Protein AF-A0A537VL72-F1 (afdb_monomer_lite)

Foldseek 3Di:
DFWDWDDDPPATAIEDPAQVVVLVVQCLQCQQAPVCLVVLNHLCVCLQVVVDFAAQLKWKKLQQQPDPDDQADPVGHGADNIGTQDHRRGGDHGAYDPVNCVVVVHDHRRQDPSSGRPRMDIDHDPHHPVCRLQSRQWDKHQPHWPPWDDPPSSNSDIDTGGDPPIFTHHRSHGDGHDDD

Radius of gyration: 17.76 Å; chains: 1; bounding box: 39×32×53 Å

Secondary structure (DSSP, 8-state):
--BEEE--TT--EEEPHHHHHHHHHHHHTTTSBHHHHHTT-STTHHHHTTS----TT--EEEETTTSSS-SB-TTS-B--SEEEEEETTEE---B--HHHHHHHTPPP----TT---SSEEE---SB-GGGHHHHH-SEEEEEEEEEEEEEETTTTEEEEEEEEEEEEEETTEEEEEPP-

Structure (mmCIF, N/CA/C/O backbone):
data_AF-A0A537VL72-F1
#
_entry.id   AF-A0A537VL72-F1
#
loop_
_atom_site.group_PDB
_atom_site.id
_atom_site.type_symbol
_atom_site.label_atom_id
_atom_site.label_alt_id
_atom_site.label_comp_id
_atom_site.label_asym_id
_atom_site.label_entity_id
_atom_site.label_seq_id
_atom_site.pdbx_PDB_ins_code
_atom_site.Cartn_x
_atom_site.Cartn_y
_atom_site.Cartn_z
_atom_site.occupancy
_atom_site.B_iso_or_equiv
_atom_site.auth_seq_id
_atom_site.auth_comp_id
_atom_site.auth_asym_id
_atom_site.auth_atom_id
_atom_site.pdbx_PDB_model_num
ATOM 1 N N . MET A 1 1 ? -7.969 -14.965 6.765 1.00 35.91 1 MET A N 1
ATOM 2 C CA . MET A 1 1 ? -7.753 -13.548 6.406 1.00 35.91 1 MET A CA 1
ATOM 3 C C . MET A 1 1 ? -7.524 -12.768 7.701 1.00 35.91 1 MET A C 1
ATOM 5 O O . MET A 1 1 ? -8.488 -12.434 8.376 1.00 35.91 1 MET A O 1
ATOM 9 N N . GLY A 1 2 ? -6.268 -12.649 8.145 1.00 33.31 2 GLY A N 1
ATOM 10 C CA . GLY A 1 2 ? -5.911 -12.096 9.463 1.00 33.31 2 GLY A CA 1
ATOM 11 C C . GLY A 1 2 ? -6.065 -10.576 9.536 1.00 33.31 2 GLY A C 1
ATOM 12 O O . GLY A 1 2 ? -6.001 -9.895 8.517 1.00 33.31 2 GLY A O 1
ATOM 13 N N . PHE A 1 3 ? -6.278 -10.053 10.740 1.00 39.31 3 PHE A N 1
ATOM 14 C CA . PHE A 1 3 ? -6.339 -8.612 11.003 1.00 39.31 3 PHE A CA 1
ATOM 15 C C . PHE A 1 3 ? -4.927 -8.110 11.348 1.00 39.31 3 PHE A C 1
ATOM 17 O O . PHE A 1 3 ? -4.086 -8.891 11.790 1.00 39.31 3 PHE A O 1
ATOM 24 N N . ARG A 1 4 ? -4.627 -6.821 11.154 1.00 54.72 4 ARG A N 1
ATOM 25 C CA . ARG A 1 4 ? -3.330 -6.233 11.545 1.00 54.72 4 ARG A CA 1
ATOM 26 C C . ARG A 1 4 ? -3.534 -5.119 12.567 1.00 54.72 4 ARG A C 1
ATOM 28 O O . ARG A 1 4 ? -4.401 -4.265 12.413 1.00 54.72 4 ARG A O 1
ATOM 35 N N . ASN A 1 5 ? -2.731 -5.161 13.629 1.00 40.97 5 ASN A N 1
ATOM 36 C CA . ASN A 1 5 ? -2.746 -4.188 14.716 1.00 40.97 5 ASN A CA 1
ATOM 37 C C . ASN A 1 5 ? -1.675 -3.126 14.432 1.00 40.97 5 ASN A C 1
ATOM 39 O O . ASN A 1 5 ? -0.488 -3.401 14.585 1.00 40.97 5 ASN A O 1
ATOM 43 N N . LEU A 1 6 ? -2.084 -1.935 13.992 1.00 44.38 6 LEU A N 1
ATOM 44 C CA . LEU A 1 6 ? -1.197 -0.774 13.940 1.00 44.38 6 LEU A CA 1
ATOM 45 C C . LEU A 1 6 ? -1.194 -0.149 15.341 1.00 44.38 6 LEU A C 1
ATOM 47 O O . LEU A 1 6 ? -2.138 0.545 15.723 1.00 44.38 6 LEU A O 1
ATOM 51 N N . ARG A 1 7 ? -0.164 -0.446 16.141 1.00 39.47 7 ARG A N 1
ATOM 52 C CA . ARG A 1 7 ? -0.000 0.163 17.468 1.00 39.47 7 ARG A CA 1
ATOM 53 C C . ARG A 1 7 ? 0.572 1.573 17.310 1.00 39.47 7 ARG A C 1
ATOM 55 O O . ARG A 1 7 ? 1.756 1.728 17.035 1.00 39.47 7 ARG A O 1
ATOM 62 N N . GLY A 1 8 ? -0.276 2.587 17.475 1.00 38.72 8 GLY A N 1
ATOM 63 C CA . GLY A 1 8 ? 0.147 3.952 17.801 1.00 38.72 8 GLY A CA 1
ATOM 64 C C . GLY A 1 8 ? 0.220 4.151 19.319 1.00 38.72 8 GLY A C 1
ATOM 65 O O . GLY A 1 8 ? -0.313 3.335 20.072 1.00 38.72 8 GLY A O 1
ATOM 66 N N . GLU A 1 9 ? 0.858 5.234 19.767 1.00 35.81 9 GLU A N 1
ATOM 67 C CA . GLU A 1 9 ? 1.091 5.535 21.193 1.00 35.81 9 GLU A CA 1
ATOM 68 C C . GLU A 1 9 ? -0.195 5.792 22.023 1.00 35.81 9 GLU A C 1
ATOM 70 O O . GLU A 1 9 ? -0.119 5.834 23.245 1.00 35.81 9 GLU A O 1
ATOM 75 N N . ASP A 1 10 ? -1.381 5.832 21.396 1.00 41.66 10 ASP A N 1
ATOM 76 C CA . ASP A 1 10 ? -2.683 6.132 22.028 1.00 41.66 10 ASP A CA 1
ATOM 77 C C . ASP A 1 10 ? -3.686 4.950 22.041 1.00 41.66 10 ASP A C 1
ATOM 79 O O . ASP A 1 10 ? -4.903 5.142 22.018 1.00 41.66 10 ASP A O 1
ATOM 83 N N . GLY A 1 11 ? -3.198 3.708 22.065 1.00 44.00 11 GLY A N 1
ATOM 84 C CA . GLY A 1 11 ? -4.042 2.506 22.044 1.00 44.00 11 GLY A CA 1
ATOM 85 C C . GLY A 1 11 ? -4.248 1.965 20.627 1.00 44.00 11 GLY A C 1
ATOM 86 O O . GLY A 1 11 ? -4.442 2.707 19.662 1.00 44.00 11 GLY A O 1
ATOM 87 N N . GLY A 1 12 ? -4.130 0.643 20.479 1.00 53.56 12 GLY A N 1
ATOM 88 C CA . GLY A 1 12 ? -4.220 -0.024 19.179 1.00 53.56 12 GLY A CA 1
ATOM 89 C C . GLY A 1 12 ? -5.590 0.193 18.539 1.00 53.56 12 GLY A C 1
ATOM 90 O O . GLY A 1 12 ? -6.608 0.134 19.214 1.00 53.56 12 GLY A O 1
ATOM 91 N N . ARG A 1 13 ? -5.630 0.442 17.229 1.00 62.75 13 ARG A N 1
ATOM 92 C CA . ARG A 1 13 ? -6.877 0.508 16.450 1.00 62.75 13 ARG A CA 1
ATOM 93 C C . ARG A 1 13 ? -6.805 -0.565 15.367 1.00 62.75 13 ARG A C 1
ATOM 95 O O . ARG A 1 13 ? -6.216 -0.309 14.316 1.00 62.75 13 ARG A O 1
ATOM 102 N N . PRO A 1 14 ? -7.305 -1.789 15.602 1.00 68.12 14 PRO A N 1
ATOM 103 C CA . PRO A 1 14 ? -7.327 -2.802 14.570 1.00 68.12 14 PRO A CA 1
ATOM 104 C C . PRO A 1 14 ? -8.284 -2.354 13.476 1.00 68.12 14 PRO A C 1
ATOM 106 O O . PRO A 1 14 ? -9.481 -2.151 13.688 1.00 68.12 14 PRO A O 1
ATOM 109 N N . LEU A 1 15 ? -7.709 -2.199 12.294 1.00 78.75 15 LEU A N 1
ATOM 110 C CA . LEU A 1 15 ? -8.447 -2.014 11.064 1.00 78.75 15 LEU A CA 1
ATOM 111 C C . LEU A 1 15 ? -8.884 -3.387 10.574 1.00 78.75 15 LEU A C 1
ATOM 113 O O . LEU A 1 15 ? -8.107 -4.350 10.606 1.00 78.75 15 LEU A O 1
ATOM 117 N N . THR A 1 16 ? -10.123 -3.483 10.106 1.00 86.44 16 THR A N 1
ATOM 118 C CA . THR A 1 16 ? -10.527 -4.671 9.361 1.00 86.44 16 THR A CA 1
ATOM 119 C C . THR A 1 16 ? -9.743 -4.779 8.054 1.00 86.44 16 THR A C 1
ATOM 121 O O . THR A 1 16 ? -9.226 -3.771 7.560 1.00 86.44 16 THR A O 1
ATOM 124 N N . PRO A 1 17 ? -9.682 -5.978 7.445 1.00 87.56 17 PRO A N 1
ATOM 125 C CA . PRO A 1 17 ? -9.167 -6.121 6.090 1.00 87.56 17 PRO A CA 1
ATOM 126 C C . PRO A 1 17 ? -9.805 -5.131 5.108 1.00 87.56 17 PRO A C 1
ATOM 128 O O . PRO A 1 17 ? -9.092 -4.542 4.309 1.00 87.56 17 PRO A O 1
ATOM 131 N N . THR A 1 18 ? -11.110 -4.868 5.221 1.00 88.62 18 THR A N 1
ATOM 132 C CA . THR A 1 18 ? -11.817 -3.936 4.330 1.00 88.62 18 THR A CA 1
ATOM 133 C C . THR A 1 18 ? -11.457 -2.473 4.594 1.00 88.62 18 THR A C 1
ATOM 135 O O . THR A 1 18 ? -11.262 -1.709 3.659 1.00 88.62 18 THR A O 1
ATOM 138 N N . ALA A 1 19 ? -11.298 -2.056 5.853 1.00 90.19 19 ALA A N 1
ATOM 139 C CA . ALA A 1 19 ? -10.790 -0.716 6.156 1.00 90.19 19 ALA A CA 1
ATOM 140 C C . ALA A 1 19 ? -9.339 -0.535 5.671 1.00 90.19 19 ALA A C 1
ATOM 142 O O . ALA A 1 19 ? -8.963 0.543 5.212 1.00 90.19 19 ALA A O 1
ATOM 143 N N . MET A 1 20 ? -8.526 -1.592 5.749 1.00 92.12 20 MET A N 1
ATOM 144 C CA . MET A 1 20 ? -7.160 -1.579 5.233 1.00 92.12 20 MET A CA 1
ATOM 145 C C . MET A 1 20 ? -7.124 -1.545 3.699 1.00 92.12 20 MET A C 1
ATOM 147 O O . MET A 1 20 ? -6.276 -0.861 3.134 1.00 92.12 20 MET A O 1
ATOM 151 N N . GLU A 1 21 ? -8.050 -2.225 3.026 1.00 92.62 21 GLU A N 1
ATOM 152 C CA . GLU A 1 21 ? -8.199 -2.193 1.568 1.00 92.62 21 GLU A CA 1
ATOM 153 C C . GLU A 1 21 ? -8.423 -0.767 1.054 1.00 92.62 21 GLU A C 1
ATOM 155 O O . GLU A 1 21 ? -7.736 -0.341 0.130 1.00 92.62 21 GLU A O 1
ATOM 160 N N . GLU A 1 22 ? -9.283 0.016 1.709 1.00 93.38 22 GLU A N 1
ATOM 161 C CA . GLU A 1 22 ? -9.513 1.426 1.359 1.00 93.38 22 GLU A CA 1
ATOM 162 C C . GLU A 1 22 ? -8.213 2.251 1.441 1.00 93.38 22 GLU A C 1
ATOM 164 O O . GLU A 1 22 ? -7.885 3.021 0.535 1.00 93.38 22 GLU A O 1
ATOM 169 N N . ILE A 1 23 ? -7.415 2.063 2.502 1.00 94.38 23 ILE A N 1
ATOM 170 C CA . ILE A 1 23 ? -6.119 2.748 2.659 1.00 94.38 23 ILE A CA 1
ATOM 171 C C . ILE A 1 23 ? -5.120 2.277 1.597 1.00 94.38 23 ILE A C 1
ATOM 173 O O . ILE A 1 23 ? -4.433 3.102 0.993 1.00 94.38 23 ILE A O 1
ATOM 177 N N . ALA A 1 24 ? -5.021 0.968 1.361 1.00 95.25 24 ALA A N 1
ATOM 178 C CA . ALA A 1 24 ? -4.128 0.402 0.356 1.00 95.25 24 ALA A CA 1
ATOM 179 C C . ALA A 1 24 ? -4.502 0.888 -1.056 1.00 95.25 24 ALA A C 1
ATOM 181 O O . ALA A 1 24 ? -3.620 1.256 -1.832 1.00 95.25 24 ALA A O 1
ATOM 182 N N . GLY A 1 25 ? -5.799 1.011 -1.348 1.00 95.00 25 GLY A N 1
ATOM 183 C CA . GLY A 1 25 ? -6.323 1.577 -2.587 1.00 95.00 25 GLY A CA 1
ATOM 184 C C . GLY A 1 25 ? -5.859 3.014 -2.830 1.00 95.00 25 GLY A C 1
ATOM 185 O O . GLY A 1 25 ? -5.488 3.358 -3.953 1.00 95.00 25 GLY A O 1
ATOM 186 N N . MET A 1 26 ? -5.761 3.838 -1.780 1.00 96.38 26 MET A N 1
ATOM 187 C CA . MET A 1 26 ? -5.185 5.184 -1.902 1.00 96.38 26 MET A CA 1
ATOM 188 C C . MET A 1 26 ? -3.712 5.157 -2.329 1.00 96.38 26 MET A C 1
ATOM 190 O O . MET A 1 26 ? -3.273 6.030 -3.083 1.00 96.38 26 MET A O 1
ATOM 194 N N . LEU A 1 27 ? -2.940 4.158 -1.888 1.00 96.56 27 LEU A N 1
ATOM 195 C CA . LEU A 1 27 ? -1.537 3.994 -2.291 1.00 96.56 27 LEU A CA 1
ATOM 196 C C . LEU A 1 27 ? -1.408 3.569 -3.759 1.00 96.56 27 LEU A C 1
ATOM 198 O O . LEU A 1 27 ? -0.442 3.952 -4.425 1.00 96.56 27 LEU A O 1
ATOM 202 N N . CYS A 1 28 ? -2.392 2.840 -4.297 1.00 96.00 28 CYS A N 1
ATOM 203 C CA . CYS A 1 28 ? -2.419 2.454 -5.709 1.00 96.00 28 CYS A CA 1
ATOM 204 C C . CYS A 1 28 ? -2.457 3.664 -6.649 1.00 96.00 28 CYS A C 1
ATOM 206 O O . CYS A 1 28 ? -2.029 3.558 -7.796 1.00 96.00 28 CYS A O 1
ATOM 208 N N . TRP A 1 29 ? -2.918 4.829 -6.183 1.00 94.12 29 TRP A N 1
ATOM 209 C CA . TRP A 1 29 ? -3.006 6.053 -6.981 1.00 94.12 29 TRP A CA 1
ATOM 210 C C . TRP A 1 29 ? -1.638 6.724 -7.103 1.00 94.12 29 TRP A C 1
ATOM 212 O O . TRP A 1 29 ? -1.405 7.808 -6.567 1.00 94.12 29 TRP A O 1
ATOM 222 N N . GLY A 1 30 ? -0.707 6.062 -7.792 1.00 94.62 30 GLY A N 1
ATOM 223 C CA . GLY A 1 30 ? 0.638 6.553 -8.089 1.00 94.62 30 GLY A CA 1
ATOM 224 C C . GLY A 1 30 ? 1.632 6.492 -6.924 1.00 94.62 30 GLY A C 1
ATOM 225 O O . GLY A 1 30 ? 2.718 7.052 -7.046 1.00 94.62 30 GLY A O 1
ATOM 226 N N . GLY A 1 31 ? 1.302 5.839 -5.805 1.00 97.06 31 GLY A N 1
ATOM 227 C CA . GLY A 1 31 ? 2.251 5.624 -4.707 1.00 97.06 31 GLY A CA 1
ATOM 228 C C . GLY A 1 31 ? 3.441 4.764 -5.141 1.00 97.06 31 GLY A C 1
ATOM 229 O O . GLY A 1 31 ? 4.590 5.114 -4.878 1.00 97.06 31 GLY A O 1
ATOM 230 N N . PHE A 1 32 ? 3.170 3.693 -5.886 1.00 98.19 32 PHE A N 1
ATOM 231 C CA . PHE A 1 32 ? 4.184 2.753 -6.375 1.00 98.19 32 PHE A CA 1
ATOM 232 C C . PHE A 1 32 ? 4.663 3.025 -7.808 1.00 98.19 32 PHE A C 1
ATOM 234 O O . PHE A 1 32 ? 5.476 2.264 -8.325 1.00 98.19 32 PHE A O 1
ATOM 241 N N . SER A 1 33 ? 4.194 4.099 -8.450 1.00 98.50 33 SER A N 1
ATOM 242 C CA . SER A 1 33 ? 4.592 4.460 -9.817 1.00 98.50 33 SER A CA 1
ATOM 243 C C . SER A 1 33 ? 6.054 4.896 -9.859 1.00 98.50 33 SER A C 1
ATOM 245 O O . SER A 1 33 ? 6.441 5.853 -9.186 1.00 98.50 33 SER A O 1
ATOM 247 N N . GLY A 1 34 ? 6.862 4.233 -10.686 1.00 98.25 34 GLY A N 1
ATOM 248 C CA . GLY A 1 34 ? 8.256 4.591 -10.930 1.00 98.25 34 GLY A CA 1
ATOM 249 C C . GLY A 1 34 ? 8.393 6.034 -11.404 1.00 98.25 34 GLY A C 1
ATOM 250 O O . GLY A 1 34 ? 9.188 6.788 -10.850 1.00 98.25 34 GLY A O 1
ATOM 251 N N . ARG A 1 35 ? 7.541 6.471 -12.337 1.00 98.12 35 ARG A N 1
ATOM 252 C CA . ARG A 1 35 ? 7.503 7.859 -12.810 1.00 98.12 35 ARG A CA 1
ATOM 253 C C . ARG A 1 35 ? 7.206 8.830 -11.675 1.00 98.12 35 ARG A C 1
ATOM 255 O O . ARG A 1 35 ? 7.934 9.800 -11.509 1.00 98.12 35 ARG A O 1
ATOM 262 N N . ALA A 1 36 ? 6.153 8.585 -10.892 1.00 97.69 36 ALA A N 1
ATOM 263 C CA . ALA A 1 36 ? 5.771 9.474 -9.795 1.00 97.69 36 ALA A CA 1
ATOM 264 C C . ALA A 1 36 ? 6.844 9.532 -8.696 1.00 97.69 36 ALA A C 1
ATOM 266 O O . ALA A 1 36 ? 6.986 10.546 -8.012 1.00 97.69 36 ALA A O 1
ATOM 267 N N . LEU A 1 37 ? 7.599 8.452 -8.513 1.00 97.19 37 LEU A N 1
ATOM 268 C CA . LEU A 1 37 ? 8.729 8.403 -7.596 1.00 97.19 37 LEU A CA 1
ATOM 269 C C . LEU A 1 37 ? 9.931 9.203 -8.115 1.00 97.19 37 LEU A C 1
ATOM 271 O O . LEU A 1 37 ? 10.521 9.956 -7.342 1.00 97.19 37 LEU A O 1
ATOM 275 N N . GLU A 1 38 ? 10.265 9.104 -9.402 1.00 96.69 38 GLU A N 1
ATOM 276 C CA . GLU A 1 38 ? 11.354 9.885 -10.005 1.00 96.69 38 GLU A CA 1
ATOM 277 C C . GLU A 1 38 ? 11.026 11.384 -10.092 1.00 96.69 38 GLU A C 1
ATOM 279 O O . GLU A 1 38 ? 11.890 12.227 -9.859 1.00 96.69 38 GLU A O 1
ATOM 284 N N . THR A 1 39 ? 9.758 11.747 -10.312 1.00 95.81 39 THR A N 1
ATOM 285 C CA . THR A 1 39 ? 9.311 13.152 -10.349 1.00 95.81 39 THR A CA 1
ATOM 286 C C . THR A 1 39 ? 8.933 13.733 -8.981 1.00 95.81 39 THR A C 1
ATOM 288 O O . THR A 1 39 ? 8.499 14.882 -8.905 1.00 95.81 39 THR A O 1
ATOM 291 N N . ARG A 1 40 ? 9.090 12.970 -7.886 1.00 95.25 40 ARG A N 1
ATOM 292 C CA . ARG A 1 40 ? 8.699 13.345 -6.506 1.00 95.25 40 ARG A CA 1
ATOM 293 C C . ARG A 1 40 ? 7.207 13.703 -6.340 1.00 95.25 40 ARG A C 1
ATOM 295 O O . ARG A 1 40 ? 6.846 14.493 -5.472 1.00 95.25 40 ARG A O 1
ATOM 302 N N . GLN A 1 41 ? 6.332 13.109 -7.153 1.00 95.19 41 GLN A N 1
ATOM 303 C CA . GLN A 1 41 ? 4.868 13.278 -7.118 1.00 95.19 41 GLN A CA 1
ATOM 304 C C . GLN A 1 41 ? 4.121 12.122 -6.419 1.00 95.19 41 GLN A C 1
ATOM 306 O O . GLN A 1 41 ? 2.908 12.200 -6.177 1.00 95.19 41 GLN A O 1
ATOM 311 N N . SER A 1 42 ? 4.821 11.031 -6.106 1.00 97.06 42 SER A N 1
ATOM 312 C CA . SER A 1 42 ? 4.284 9.903 -5.340 1.00 97.06 42 SER A CA 1
ATOM 313 C C . SER A 1 42 ? 4.002 10.298 -3.886 1.00 97.06 42 SER A C 1
ATOM 315 O O . SER A 1 42 ? 4.794 10.997 -3.255 1.00 97.06 42 SER A O 1
ATOM 317 N N . CYS A 1 43 ? 2.906 9.783 -3.317 1.00 96.62 43 CYS A N 1
ATOM 318 C CA . CYS A 1 43 ? 2.646 9.899 -1.879 1.00 96.62 43 CYS A CA 1
ATOM 319 C C . CYS A 1 43 ? 3.648 9.106 -1.023 1.00 96.62 43 CYS A C 1
ATOM 321 O O . CYS A 1 43 ? 3.837 9.410 0.148 1.00 96.62 43 CYS A O 1
ATOM 323 N N . LEU A 1 44 ? 4.333 8.120 -1.607 1.00 96.94 44 LEU A N 1
ATOM 324 C CA . LEU A 1 44 ? 5.344 7.290 -0.948 1.00 96.94 44 LEU A CA 1
ATOM 325 C C . LEU A 1 44 ? 6.771 7.772 -1.219 1.00 96.94 44 LEU A C 1
ATOM 327 O O . LEU A 1 44 ? 7.738 7.074 -0.923 1.00 96.94 44 LEU A O 1
ATOM 331 N N . PHE A 1 45 ? 6.935 8.980 -1.750 1.00 94.25 45 PHE A N 1
ATOM 332 C CA . PHE A 1 45 ? 8.251 9.508 -2.073 1.00 94.25 45 PHE A CA 1
ATOM 333 C C . PHE A 1 45 ? 9.188 9.578 -0.840 1.00 94.25 45 PHE A C 1
ATOM 335 O O . PHE A 1 45 ? 10.364 9.230 -0.926 1.00 94.25 45 PHE A O 1
ATOM 342 N N . ARG A 1 46 ? 8.665 9.919 0.349 1.00 95.44 46 ARG A N 1
ATOM 343 C CA . ARG A 1 46 ? 9.446 9.887 1.606 1.00 95.44 46 ARG A CA 1
ATOM 344 C C . ARG A 1 46 ? 9.885 8.478 2.017 1.00 95.44 46 ARG A C 1
ATOM 346 O O . ARG A 1 46 ? 10.912 8.348 2.675 1.00 95.44 46 ARG A O 1
ATOM 353 N N . LEU A 1 47 ? 9.117 7.451 1.643 1.00 96.62 47 LEU A N 1
ATOM 354 C CA . LEU A 1 47 ? 9.466 6.049 1.875 1.00 96.62 47 LEU A CA 1
ATOM 355 C C . LEU A 1 47 ? 10.619 5.619 0.955 1.00 96.62 47 LEU A C 1
ATOM 357 O O . LEU A 1 47 ? 11.535 4.946 1.419 1.00 96.62 47 LEU A O 1
ATOM 361 N N . LYS A 1 48 ? 10.615 6.063 -0.312 1.00 95.62 48 LYS A N 1
ATOM 362 C CA . LYS A 1 48 ? 11.728 5.859 -1.262 1.00 95.62 48 LYS A CA 1
ATOM 363 C C . LYS A 1 48 ? 13.031 6.484 -0.775 1.00 95.62 48 LYS A C 1
ATOM 365 O O . LYS A 1 48 ? 14.067 5.833 -0.811 1.00 95.62 48 LYS A O 1
ATOM 370 N N . ASP A 1 49 ? 12.968 7.724 -0.293 1.00 94.62 49 ASP A N 1
ATOM 371 C CA . ASP A 1 49 ? 14.141 8.461 0.198 1.00 94.62 49 ASP A CA 1
ATOM 372 C C . ASP A 1 49 ? 14.612 8.000 1.592 1.00 94.62 49 ASP A C 1
ATOM 374 O O . ASP A 1 49 ? 15.608 8.503 2.109 1.00 94.62 49 ASP A O 1
ATOM 378 N N . GLY A 1 50 ? 13.888 7.081 2.243 1.00 95.12 50 GLY A N 1
ATOM 379 C CA . GLY A 1 50 ? 14.192 6.620 3.602 1.00 95.12 50 GLY A CA 1
ATOM 380 C C . GLY A 1 50 ? 13.926 7.658 4.702 1.00 95.12 50 GLY A C 1
ATOM 381 O O . GLY A 1 50 ? 14.250 7.419 5.863 1.00 95.12 50 GLY A O 1
ATOM 382 N N . ALA A 1 51 ? 13.303 8.791 4.365 1.00 95.50 51 ALA A N 1
ATOM 383 C CA . ALA A 1 51 ? 12.890 9.837 5.306 1.00 95.50 51 ALA A CA 1
ATOM 384 C C . ALA A 1 51 ? 11.634 9.463 6.121 1.00 95.50 51 ALA A C 1
ATOM 386 O O . ALA A 1 51 ? 11.197 10.225 6.989 1.00 95.50 51 ALA A O 1
ATOM 387 N N . ALA A 1 52 ? 11.014 8.330 5.792 1.00 95.12 52 ALA A N 1
ATOM 388 C CA . ALA A 1 52 ? 9.944 7.678 6.529 1.00 95.12 52 ALA A CA 1
ATOM 389 C C . ALA A 1 52 ? 10.052 6.155 6.342 1.00 95.12 52 ALA A C 1
ATOM 391 O O . ALA A 1 52 ? 10.666 5.686 5.383 1.00 95.12 52 ALA A O 1
ATOM 392 N N . ALA A 1 53 ? 9.429 5.398 7.241 1.00 9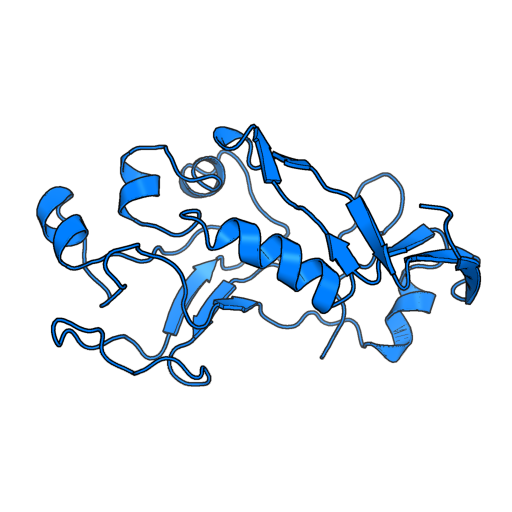5.69 53 ALA A N 1
ATOM 393 C CA . ALA A 1 53 ? 9.270 3.953 7.142 1.00 95.69 53 ALA A CA 1
ATOM 394 C C . ALA A 1 53 ? 7.846 3.571 7.560 1.00 95.69 53 ALA A C 1
ATOM 396 O O . ALA A 1 53 ? 7.222 4.276 8.357 1.00 95.69 53 ALA A O 1
ATOM 397 N N . LEU A 1 54 ? 7.342 2.472 7.008 1.00 95.19 54 LEU A N 1
ATOM 398 C CA . LEU A 1 54 ? 6.151 1.807 7.527 1.00 95.19 54 LEU A CA 1
ATOM 399 C C . LEU A 1 54 ? 6.562 0.888 8.686 1.00 95.19 54 LEU A C 1
ATOM 401 O O . LEU A 1 54 ? 7.750 0.659 8.923 1.00 95.19 54 LEU A O 1
ATOM 405 N N . ASP A 1 55 ? 5.579 0.354 9.408 1.00 94.56 55 ASP A N 1
ATOM 406 C CA . ASP A 1 55 ? 5.850 -0.691 10.393 1.00 94.56 55 ASP A CA 1
ATOM 407 C C . ASP A 1 55 ? 6.534 -1.902 9.712 1.00 94.56 55 ASP A C 1
ATOM 409 O O . ASP A 1 55 ? 6.136 -2.255 8.596 1.00 94.56 55 ASP A O 1
ATOM 413 N N . PRO A 1 56 ? 7.530 -2.559 10.342 1.00 94.56 56 PRO A N 1
ATOM 414 C CA . PRO A 1 56 ? 8.246 -3.683 9.736 1.00 94.56 56 PRO A CA 1
ATOM 415 C C . PRO A 1 56 ? 7.356 -4.858 9.319 1.00 94.56 56 PRO A C 1
ATOM 417 O O . PRO A 1 56 ? 7.722 -5.622 8.436 1.00 94.56 56 PRO A O 1
ATOM 420 N N . SER A 1 57 ? 6.173 -5.016 9.914 1.00 92.44 57 SER A N 1
ATOM 421 C CA . SER A 1 57 ? 5.225 -6.053 9.494 1.00 92.44 57 SER A CA 1
ATOM 422 C C . SER A 1 57 ? 4.564 -5.763 8.140 1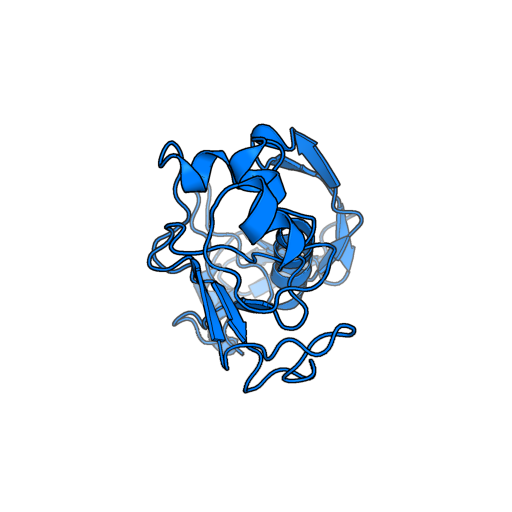.00 92.44 57 SER A C 1
ATOM 424 O O . SER A 1 57 ? 3.955 -6.656 7.544 1.00 92.44 57 SER A O 1
ATOM 426 N N . VAL A 1 58 ? 4.657 -4.531 7.633 1.00 95.44 58 VAL A N 1
ATOM 427 C CA . VAL A 1 58 ? 4.031 -4.127 6.377 1.00 95.44 58 VAL A CA 1
ATOM 428 C C . VAL A 1 58 ? 4.898 -4.548 5.197 1.00 95.44 58 VAL A C 1
ATOM 430 O O . VAL A 1 58 ? 6.040 -4.115 5.042 1.00 95.44 58 VAL A O 1
ATOM 433 N N . ALA A 1 59 ? 4.300 -5.357 4.330 1.00 97.69 59 ALA A N 1
ATOM 434 C CA . ALA A 1 59 ? 4.860 -5.759 3.054 1.00 97.69 59 ALA A CA 1
ATOM 435 C C . ALA A 1 59 ? 3.764 -5.728 1.986 1.00 97.69 59 ALA A C 1
ATOM 437 O O . ALA A 1 59 ? 2.624 -6.118 2.260 1.00 97.69 59 ALA A O 1
ATOM 438 N N . PHE A 1 60 ? 4.136 -5.255 0.798 1.00 98.25 60 PHE A N 1
ATOM 439 C CA . PHE A 1 60 ? 3.268 -5.125 -0.367 1.00 98.25 60 PHE A CA 1
ATOM 440 C C . PHE A 1 60 ? 3.968 -5.657 -1.613 1.00 98.25 60 PHE A C 1
ATOM 442 O O . PHE A 1 60 ? 5.163 -5.411 -1.811 1.00 98.25 60 PHE A O 1
ATOM 449 N N . ALA A 1 61 ? 3.207 -6.303 -2.487 1.00 98.00 61 ALA A N 1
ATOM 450 C CA . ALA A 1 61 ? 3.650 -6.709 -3.811 1.00 98.00 61 ALA A CA 1
ATOM 451 C C . ALA A 1 61 ? 2.537 -6.491 -4.839 1.00 98.00 61 ALA A C 1
ATOM 453 O O . ALA A 1 61 ? 1.360 -6.570 -4.513 1.00 98.00 61 ALA A O 1
ATOM 454 N N . GLU A 1 62 ? 2.906 -6.253 -6.092 1.00 97.19 62 GLU A N 1
ATOM 455 C CA . GLU A 1 62 ? 2.006 -6.545 -7.209 1.00 97.19 62 GLU A CA 1
ATOM 456 C C . GLU A 1 62 ? 2.082 -8.053 -7.466 1.00 97.19 62 GLU A C 1
ATOM 458 O O . GLU A 1 62 ? 3.142 -8.535 -7.866 1.00 97.19 62 GLU A O 1
ATOM 463 N N . ASN A 1 63 ? 1.007 -8.797 -7.198 1.00 96.50 63 ASN A N 1
ATOM 464 C CA . ASN A 1 63 ? 0.964 -10.260 -7.281 1.00 96.50 63 ASN A CA 1
ATOM 465 C C . ASN A 1 6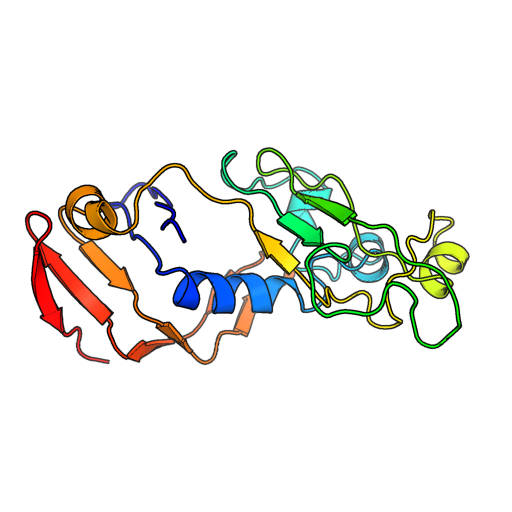3 ? 0.177 -10.708 -8.523 1.00 96.50 63 ASN A C 1
ATOM 467 O O . ASN A 1 63 ? -1.016 -10.998 -8.467 1.00 96.50 63 ASN A O 1
ATOM 471 N N . THR A 1 64 ? 0.858 -10.759 -9.666 1.00 94.44 64 THR A N 1
ATOM 472 C CA . THR A 1 64 ? 0.275 -11.199 -10.944 1.00 94.44 64 THR A CA 1
ATOM 473 C C . THR A 1 64 ? -0.024 -12.702 -10.970 1.00 94.44 64 THR A C 1
ATOM 475 O O . THR A 1 64 ? -0.874 -13.141 -11.735 1.00 94.44 64 THR A O 1
ATOM 478 N N . ALA A 1 65 ? 0.696 -13.513 -10.188 1.00 93.50 65 ALA A N 1
ATOM 479 C CA . ALA A 1 65 ? 0.574 -14.970 -10.225 1.00 93.50 65 ALA A CA 1
ATOM 480 C C . ALA A 1 65 ? -0.730 -15.481 -9.604 1.00 93.50 65 ALA A C 1
ATOM 482 O O . ALA A 1 65 ? -1.349 -16.391 -10.153 1.00 93.50 65 ALA A O 1
ATOM 483 N N . GLU A 1 66 ? -1.119 -14.916 -8.462 1.00 91.38 66 GLU A N 1
ATOM 484 C CA . GLU A 1 66 ? -2.342 -15.295 -7.739 1.00 91.38 66 GLU A CA 1
ATOM 485 C C . GLU A 1 66 ? -3.480 -14.286 -7.943 1.00 91.38 66 GLU A C 1
ATOM 487 O O . GLU A 1 66 ? -4.632 -14.562 -7.604 1.00 91.38 66 GLU A O 1
ATOM 492 N N . GLY A 1 67 ? -3.159 -13.119 -8.503 1.00 87.62 67 GLY A N 1
ATOM 493 C CA . GLY A 1 67 ? -4.121 -12.101 -8.884 1.00 87.62 67 GLY A CA 1
ATOM 494 C C . GLY A 1 67 ? -4.979 -12.492 -10.086 1.00 87.62 67 GLY A C 1
ATOM 495 O O . GLY A 1 67 ? -4.770 -13.496 -10.764 1.00 87.62 67 GLY A O 1
ATOM 496 N N . ILE A 1 68 ? -5.965 -11.644 -10.371 1.00 85.62 68 ILE A N 1
ATOM 497 C CA . ILE A 1 68 ? -6.850 -11.791 -11.537 1.00 85.62 68 ILE A CA 1
ATOM 498 C C . ILE A 1 68 ? -6.337 -11.029 -12.766 1.00 85.62 68 ILE A C 1
ATOM 500 O O . ILE A 1 68 ? -6.925 -11.127 -13.843 1.00 85.62 68 ILE A O 1
ATOM 504 N N . ALA A 1 69 ? -5.270 -10.241 -12.602 1.00 86.88 69 ALA A N 1
ATOM 505 C CA . ALA A 1 69 ? -4.700 -9.439 -13.670 1.00 86.88 69 ALA A CA 1
ATOM 506 C C . ALA A 1 69 ? -3.948 -10.320 -14.691 1.00 86.88 69 ALA A C 1
ATOM 508 O O . ALA A 1 69 ? -3.285 -11.285 -14.304 1.00 86.88 69 ALA A O 1
ATOM 509 N N . PRO A 1 70 ? -3.987 -9.993 -15.995 1.00 88.88 70 PRO A N 1
ATOM 510 C CA . PRO A 1 70 ? -3.255 -10.755 -16.999 1.00 88.88 70 PRO A CA 1
ATOM 511 C C . PRO A 1 70 ? -1.735 -10.712 -16.775 1.00 88.88 70 PRO A C 1
ATOM 513 O O . PRO A 1 70 ? -1.183 -9.728 -16.279 1.00 88.88 70 PRO A O 1
ATOM 516 N N . ALA A 1 71 ? -1.033 -11.757 -17.223 1.00 92.31 71 ALA A N 1
ATOM 517 C CA . ALA A 1 71 ? 0.432 -11.851 -17.166 1.00 92.31 71 ALA A CA 1
ATOM 518 C C . ALA A 1 71 ? 1.160 -11.010 -18.238 1.00 92.31 71 ALA A C 1
ATOM 520 O O . ALA A 1 71 ? 2.376 -11.106 -18.400 1.00 92.31 71 ALA A O 1
ATOM 521 N N . PHE A 1 72 ? 0.430 -10.195 -18.993 1.00 92.38 72 PHE A N 1
ATOM 522 C CA . PHE A 1 72 ? 0.942 -9.247 -19.975 1.00 92.38 72 PHE A CA 1
ATOM 523 C C . PHE A 1 72 ? 0.041 -8.013 -19.970 1.00 92.38 72 PHE A C 1
ATOM 525 O O . PHE A 1 72 ? -1.129 -8.113 -19.621 1.00 92.38 72 PHE A O 1
ATOM 532 N N . GLN A 1 73 ? 0.578 -6.860 -20.346 1.00 91.19 73 GLN A N 1
ATOM 533 C CA . GLN A 1 73 ? -0.219 -5.636 -20.483 1.00 91.19 73 GLN A CA 1
ATOM 534 C C . GLN A 1 73 ? -0.613 -5.379 -21.958 1.00 91.19 73 GLN A C 1
ATOM 536 O O . GLN A 1 73 ? -0.145 -6.087 -22.855 1.00 91.19 73 GLN A O 1
ATOM 541 N N . ASP A 1 74 ? -1.448 -4.370 -22.213 1.00 88.94 74 ASP A N 1
ATOM 542 C CA . ASP A 1 74 ? -2.079 -4.067 -23.512 1.00 88.94 74 ASP A CA 1
ATOM 543 C C . ASP A 1 74 ? -1.112 -3.909 -24.705 1.00 88.94 74 ASP A C 1
ATOM 545 O O . ASP A 1 74 ? -1.440 -4.271 -25.833 1.00 88.94 74 ASP A O 1
ATOM 549 N N . GLU A 1 75 ? 0.114 -3.431 -24.484 1.00 89.38 75 GLU A N 1
ATOM 550 C CA . GLU A 1 75 ? 1.161 -3.312 -25.508 1.00 89.38 75 GLU A CA 1
ATOM 551 C C . GLU A 1 75 ? 2.014 -4.591 -25.698 1.00 89.38 75 GLU A C 1
ATOM 553 O O . GLU A 1 75 ? 3.034 -4.568 -26.386 1.00 89.38 75 GLU A O 1
ATOM 558 N N . GLY A 1 76 ? 1.650 -5.710 -25.059 1.00 92.44 76 GLY A N 1
ATOM 559 C CA . GLY A 1 76 ? 2.282 -7.026 -25.237 1.00 92.44 76 GLY A CA 1
ATOM 560 C C . GLY A 1 76 ? 3.517 -7.339 -24.375 1.00 92.44 76 GLY A C 1
ATOM 561 O O . GLY A 1 76 ? 4.047 -8.446 -24.447 1.00 92.44 76 GLY A O 1
ATOM 562 N N . PHE A 1 77 ? 3.994 -6.413 -23.539 1.00 93.62 77 PHE A N 1
ATOM 563 C CA . PHE A 1 77 ? 5.027 -6.685 -22.528 1.00 93.62 77 PHE A CA 1
ATOM 564 C C . PHE A 1 77 ? 4.543 -7.675 -21.464 1.00 93.62 77 PHE A C 1
ATOM 566 O O . PHE A 1 77 ? 3.495 -7.472 -20.848 1.00 93.62 77 PHE A O 1
ATOM 573 N N . ALA A 1 78 ? 5.349 -8.711 -21.226 1.00 93.75 78 ALA A N 1
ATOM 574 C CA . ALA A 1 78 ? 5.137 -9.675 -20.157 1.00 93.75 78 ALA A CA 1
ATOM 575 C C . ALA A 1 78 ? 5.371 -9.044 -18.778 1.00 93.75 78 ALA A C 1
ATOM 577 O O . ALA A 1 78 ? 6.250 -8.195 -18.602 1.00 93.75 78 ALA A O 1
ATOM 578 N N . ARG A 1 79 ? 4.602 -9.509 -17.798 1.00 95.25 79 ARG A N 1
ATOM 579 C CA . ARG A 1 79 ? 4.642 -9.074 -16.405 1.00 95.25 79 ARG A CA 1
ATOM 580 C C . ARG A 1 79 ? 5.281 -10.173 -15.553 1.00 95.25 79 ARG A C 1
ATOM 582 O O . ARG A 1 79 ? 4.975 -11.350 -15.755 1.00 95.25 79 ARG A O 1
ATOM 589 N N . PRO A 1 80 ? 6.168 -9.834 -14.605 1.00 95.81 80 PRO A N 1
ATOM 590 C CA . PRO A 1 80 ? 6.639 -10.787 -13.612 1.00 95.81 80 PRO A CA 1
ATOM 591 C C . PRO A 1 80 ? 5.475 -11.386 -12.818 1.00 95.81 80 PRO A C 1
ATOM 593 O O . PRO A 1 80 ? 4.443 -10.742 -12.625 1.00 95.81 80 PRO A O 1
ATOM 596 N N . GLN A 1 81 ? 5.681 -12.595 -12.296 1.00 95.88 81 GLN A N 1
ATOM 597 C CA . GLN A 1 81 ? 4.735 -13.243 -11.381 1.00 95.88 81 GLN A CA 1
ATOM 598 C C . GLN A 1 81 ? 4.466 -12.403 -10.130 1.00 95.88 81 GLN A C 1
ATOM 600 O O . GLN A 1 81 ? 3.342 -12.375 -9.641 1.00 95.88 81 GLN A O 1
ATOM 605 N N . ALA A 1 82 ? 5.485 -11.693 -9.647 1.00 96.94 82 ALA A N 1
ATOM 606 C CA . ALA A 1 82 ? 5.338 -10.706 -8.596 1.00 96.94 82 ALA A CA 1
ATOM 607 C C . ALA A 1 82 ? 6.351 -9.568 -8.763 1.00 96.94 82 ALA A C 1
ATOM 609 O O . ALA A 1 82 ? 7.475 -9.788 -9.222 1.00 96.94 82 ALA A O 1
ATOM 610 N N . VAL A 1 83 ? 5.970 -8.365 -8.338 1.00 97.88 83 VAL A N 1
ATOM 611 C CA . VAL A 1 83 ? 6.883 -7.232 -8.144 1.00 97.88 83 VAL A CA 1
ATOM 612 C C . VAL A 1 83 ? 6.833 -6.837 -6.669 1.00 97.88 83 VAL A C 1
ATOM 614 O O . VAL A 1 83 ? 5.826 -6.276 -6.237 1.00 97.88 83 VAL A O 1
ATOM 617 N N . PRO A 1 84 ? 7.885 -7.109 -5.876 1.00 98.19 84 PRO A N 1
ATOM 618 C CA . PRO A 1 84 ? 7.972 -6.618 -4.505 1.00 98.19 84 PRO A CA 1
ATOM 619 C C . PRO A 1 84 ? 8.000 -5.087 -4.489 1.00 98.19 84 PRO A C 1
ATOM 621 O O . PRO A 1 84 ? 8.804 -4.471 -5.188 1.00 98.19 84 PRO A O 1
ATOM 624 N N . LEU A 1 85 ? 7.131 -4.472 -3.690 1.00 98.56 85 LEU A N 1
ATOM 625 C CA . LEU A 1 85 ? 7.016 -3.014 -3.578 1.00 98.56 85 LEU A CA 1
ATOM 626 C C . LEU A 1 85 ? 7.510 -2.537 -2.213 1.00 98.56 85 LEU A C 1
ATOM 628 O O . LEU A 1 85 ? 8.295 -1.591 -2.125 1.00 98.56 85 LEU A O 1
ATOM 632 N N . VAL A 1 86 ? 7.095 -3.231 -1.150 1.00 98.50 86 VAL A N 1
ATOM 633 C CA . VAL A 1 86 ? 7.512 -2.971 0.232 1.00 98.50 86 VAL A CA 1
ATOM 634 C C . VAL A 1 86 ? 7.878 -4.282 0.919 1.00 98.50 86 VAL A C 1
ATOM 636 O O . VAL A 1 86 ? 7.091 -5.224 0.877 1.00 98.50 86 VAL A O 1
ATOM 639 N N . THR A 1 87 ? 9.016 -4.298 1.611 1.00 98.00 87 THR A N 1
ATOM 640 C CA . THR A 1 87 ? 9.460 -5.390 2.491 1.00 98.00 87 THR A CA 1
ATOM 641 C C . THR A 1 87 ? 10.015 -4.793 3.777 1.00 98.00 87 THR A C 1
ATOM 643 O O . THR A 1 87 ? 10.712 -3.780 3.727 1.00 98.00 87 THR A O 1
ATOM 646 N N . ASP A 1 88 ? 9.701 -5.393 4.925 1.00 96.56 88 ASP A N 1
ATOM 647 C CA . ASP A 1 88 ? 10.124 -4.920 6.250 1.00 96.56 88 ASP A CA 1
ATOM 648 C C . ASP A 1 88 ? 9.840 -3.424 6.476 1.00 96.56 88 ASP A C 1
ATOM 650 O O . ASP A 1 88 ? 10.664 -2.674 7.006 1.00 96.56 88 ASP A O 1
ATOM 654 N N . GLY A 1 89 ? 8.678 -2.963 6.003 1.00 96.88 89 GLY A N 1
ATOM 655 C CA . GLY A 1 89 ? 8.260 -1.566 6.091 1.00 96.88 89 GLY A CA 1
ATOM 656 C C . GLY A 1 89 ? 9.065 -0.587 5.225 1.00 96.88 89 GLY A C 1
ATOM 657 O O . GLY A 1 89 ? 8.913 0.627 5.379 1.00 96.88 89 GLY A O 1
ATOM 658 N N . ARG A 1 90 ? 9.915 -1.071 4.310 1.00 98.19 90 ARG A N 1
ATOM 659 C CA . ARG A 1 90 ? 10.767 -0.261 3.423 1.00 98.19 90 ARG A CA 1
ATOM 660 C C . ARG A 1 90 ? 10.410 -0.472 1.961 1.00 98.19 90 ARG A C 1
ATOM 662 O O . ARG A 1 90 ? 10.075 -1.579 1.556 1.00 98.19 90 ARG A O 1
ATOM 669 N N . MET A 1 91 ? 10.523 0.582 1.156 1.00 97.94 91 MET A N 1
ATOM 670 C CA . MET A 1 91 ? 10.344 0.466 -0.291 1.00 97.94 91 MET A CA 1
ATOM 671 C C . MET A 1 91 ? 11.507 -0.319 -0.901 1.00 97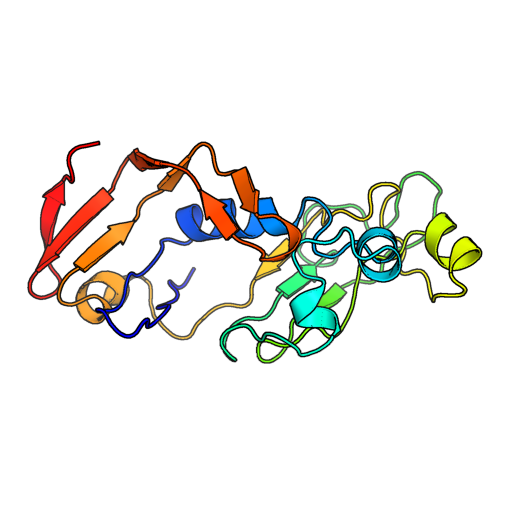.94 91 MET A C 1
ATOM 673 O O . MET A 1 91 ? 12.667 0.042 -0.711 1.00 97.94 91 MET A O 1
ATOM 677 N N . VAL A 1 92 ? 11.182 -1.379 -1.638 1.00 98.00 92 VAL A N 1
ATOM 678 C CA . VAL A 1 92 ? 12.160 -2.253 -2.310 1.00 98.00 92 VAL A CA 1
ATOM 679 C C . VAL A 1 92 ? 11.992 -2.276 -3.827 1.00 98.00 92 VAL A C 1
ATOM 681 O O . VAL A 1 92 ? 12.880 -2.746 -4.534 1.00 98.00 92 VAL A O 1
ATOM 684 N N . GLY A 1 93 ? 10.881 -1.744 -4.335 1.00 97.38 93 GLY A N 1
ATOM 685 C CA . GLY A 1 93 ? 10.599 -1.700 -5.761 1.00 97.38 93 GLY A CA 1
ATOM 686 C C . GLY A 1 93 ? 9.473 -0.736 -6.112 1.00 97.38 93 GLY A C 1
ATOM 687 O O . GLY A 1 93 ? 8.856 -0.107 -5.250 1.00 97.38 93 GLY A O 1
ATOM 688 N N . SER A 1 94 ? 9.232 -0.612 -7.410 1.00 98.31 94 SER A N 1
ATOM 689 C CA . SER A 1 94 ? 8.205 0.240 -8.001 1.00 98.31 94 SER A CA 1
ATOM 690 C C . SER A 1 94 ? 7.672 -0.392 -9.284 1.00 98.31 94 SER A C 1
ATOM 692 O O . SER A 1 94 ? 8.295 -1.278 -9.869 1.00 98.31 94 SER A O 1
ATOM 694 N N . LEU A 1 95 ? 6.505 0.058 -9.727 1.00 98.38 95 LEU A N 1
ATOM 695 C CA . LEU A 1 95 ? 5.911 -0.306 -11.006 1.00 98.38 95 LEU A CA 1
ATOM 696 C C . LEU A 1 95 ? 6.461 0.616 -12.091 1.00 98.38 95 LEU A C 1
ATOM 698 O O . LEU A 1 95 ? 6.310 1.833 -12.005 1.00 98.38 95 LEU A O 1
ATOM 702 N N . VAL A 1 96 ? 7.112 0.044 -13.100 1.00 98.44 96 VAL A N 1
ATOM 703 C CA . VAL A 1 96 ? 7.824 0.796 -14.135 1.00 98.44 96 VAL A CA 1
ATOM 704 C C . VAL A 1 96 ? 7.322 0.363 -15.503 1.00 98.44 96 VAL A C 1
ATOM 706 O O . VAL A 1 96 ? 7.576 -0.758 -15.959 1.00 98.44 96 VAL A O 1
ATOM 709 N N . SER A 1 97 ? 6.622 1.278 -16.168 1.00 97.88 97 SER A N 1
ATOM 710 C CA . SER A 1 97 ? 6.138 1.072 -17.530 1.00 97.88 97 SER A CA 1
ATOM 711 C C . SER A 1 97 ? 7.295 1.116 -18.541 1.00 97.88 97 SER A C 1
ATOM 713 O O . SER A 1 97 ? 8.323 1.760 -18.288 1.00 97.88 97 SER A O 1
ATOM 715 N N . PRO A 1 98 ? 7.142 0.518 -19.737 1.00 96.88 98 PRO A N 1
ATOM 716 C CA . PRO A 1 98 ? 8.140 0.617 -20.805 1.00 96.88 98 PRO A CA 1
ATOM 717 C C . PRO A 1 98 ? 8.487 2.063 -21.193 1.00 96.88 98 PRO A C 1
ATOM 719 O O . PRO A 1 98 ? 9.631 2.360 -21.543 1.00 96.88 98 PRO A O 1
ATOM 722 N N . ARG A 1 99 ? 7.512 2.979 -21.113 1.00 96.69 99 ARG A N 1
ATOM 723 C CA . ARG A 1 99 ? 7.720 4.409 -21.368 1.00 96.69 99 ARG A CA 1
ATOM 724 C C . ARG A 1 99 ? 8.626 5.032 -20.309 1.00 96.69 99 ARG A C 1
ATOM 726 O O . ARG A 1 99 ? 9.636 5.631 -20.666 1.00 96.69 99 ARG A O 1
ATOM 733 N N . THR A 1 100 ? 8.283 4.874 -19.034 1.00 98.31 100 THR A N 1
ATOM 734 C CA . THR A 1 100 ? 9.065 5.420 -17.914 1.00 98.31 100 THR A CA 1
ATOM 735 C C . THR A 1 100 ? 10.473 4.846 -17.888 1.00 98.31 100 THR A C 1
ATOM 737 O O . THR A 1 100 ? 11.430 5.584 -17.684 1.00 98.31 100 THR A O 1
ATOM 740 N N . ALA A 1 101 ? 10.621 3.549 -18.163 1.00 97.88 101 ALA A N 1
ATOM 741 C CA . ALA A 1 101 ? 11.926 2.914 -18.286 1.00 97.88 101 ALA A CA 1
ATOM 742 C C . ALA A 1 101 ? 12.822 3.606 -19.317 1.00 97.88 101 ALA A C 1
ATOM 744 O O . ALA A 1 101 ? 13.996 3.844 -19.047 1.00 97.88 101 ALA A O 1
ATOM 745 N N . ARG A 1 102 ? 12.269 3.988 -20.476 1.00 97.62 102 ARG A N 1
ATOM 746 C CA . ARG A 1 102 ? 13.008 4.750 -21.493 1.00 97.62 102 ARG A CA 1
ATOM 747 C C . ARG A 1 102 ? 13.312 6.180 -21.056 1.00 97.62 102 ARG A C 1
ATOM 749 O O . ARG A 1 102 ? 14.404 6.662 -21.326 1.00 97.62 102 ARG A O 1
ATOM 756 N N . GLU A 1 103 ? 12.358 6.851 -20.418 1.00 98.19 103 GLU A N 1
ATOM 757 C CA . GLU A 1 103 ? 12.482 8.255 -20.008 1.00 98.19 103 GLU A CA 1
ATOM 758 C C . GLU A 1 103 ? 13.507 8.450 -18.880 1.00 98.19 103 GLU A C 1
ATOM 760 O O . GLU A 1 103 ? 14.309 9.379 -18.933 1.00 98.19 103 GLU A O 1
ATOM 765 N N . PHE A 1 104 ? 13.525 7.543 -17.902 1.00 97.88 104 PHE A N 1
ATOM 766 C CA . PHE A 1 104 ? 14.348 7.640 -16.691 1.00 97.88 104 PHE A CA 1
ATOM 767 C C . PHE A 1 104 ? 15.491 6.614 -16.633 1.00 97.88 104 PHE A C 1
ATOM 769 O O . PHE A 1 104 ? 16.137 6.477 -15.598 1.00 97.88 104 PHE A O 1
ATOM 776 N N . ALA A 1 105 ? 15.749 5.886 -17.725 1.00 97.94 105 ALA A N 1
ATOM 777 C CA . ALA A 1 105 ? 16.763 4.826 -17.799 1.00 97.94 105 ALA A CA 1
ATOM 778 C C . ALA A 1 105 ? 16.621 3.749 -16.695 1.00 97.94 105 ALA A C 1
ATOM 780 O O . ALA A 1 105 ? 17.607 3.282 -16.125 1.00 97.94 105 ALA A O 1
ATOM 781 N N . LEU A 1 106 ? 15.380 3.348 -16.402 1.00 97.50 106 LEU A N 1
ATOM 782 C CA . LEU A 1 106 ? 15.044 2.312 -15.418 1.00 97.50 106 LEU A CA 1
ATOM 783 C C . LEU A 1 106 ? 14.789 0.956 -16.090 1.00 97.50 106 LEU A C 1
ATOM 785 O O . LEU A 1 106 ? 14.502 0.874 -17.284 1.00 97.50 106 LEU A O 1
ATOM 789 N N . ALA A 1 107 ? 14.823 -0.122 -15.307 1.00 96.88 107 ALA A N 1
ATOM 790 C CA . ALA A 1 107 ? 14.316 -1.416 -15.752 1.00 96.88 107 ALA A CA 1
ATOM 791 C C . ALA A 1 107 ? 12.780 -1.426 -15.689 1.00 96.88 107 ALA A C 1
ATOM 793 O O . ALA A 1 107 ? 12.200 -1.188 -14.632 1.00 96.88 107 ALA A O 1
ATOM 794 N N . GLN A 1 108 ? 12.122 -1.714 -16.814 1.00 96.44 108 GLN A N 1
ATOM 795 C CA . GLN A 1 108 ? 10.673 -1.943 -16.843 1.00 96.44 108 GLN A CA 1
ATOM 796 C C . GLN A 1 108 ? 10.317 -3.310 -16.246 1.00 96.44 108 GLN A C 1
ATOM 798 O O . GLN A 1 108 ? 11.101 -4.255 -16.345 1.00 96.44 108 GLN A O 1
ATOM 803 N N . ASN A 1 109 ? 9.109 -3.431 -15.705 1.00 96.88 109 ASN A N 1
ATOM 804 C CA . ASN A 1 109 ? 8.556 -4.689 -15.189 1.00 96.88 109 ASN A CA 1
ATOM 805 C C . ASN A 1 109 ? 7.145 -4.979 -15.724 1.00 96.88 109 ASN A C 1
ATOM 807 O O . ASN A 1 109 ? 6.347 -5.639 -15.066 1.00 96.88 109 ASN A O 1
ATOM 811 N N . GLY A 1 110 ? 6.835 -4.479 -16.920 1.00 95.12 110 GLY A N 1
ATOM 812 C CA . GLY A 1 110 ? 5.551 -4.698 -17.579 1.00 95.12 110 GLY A CA 1
ATOM 813 C C . GLY A 1 110 ? 4.379 -3.982 -16.909 1.00 95.12 110 GLY A C 1
ATOM 814 O O . GLY A 1 110 ? 3.235 -4.344 -17.166 1.00 95.12 110 GLY A O 1
ATOM 815 N N . ALA A 1 111 ? 4.627 -2.991 -16.046 1.00 96.75 111 ALA A N 1
ATOM 816 C CA . ALA A 1 111 ? 3.551 -2.195 -15.468 1.00 96.75 111 ALA A CA 1
ATOM 817 C C . ALA A 1 111 ? 2.750 -1.467 -16.559 1.00 96.75 111 ALA A C 1
ATOM 819 O O . ALA A 1 111 ? 3.320 -1.006 -17.554 1.00 96.75 111 ALA A O 1
ATOM 820 N N . ASN A 1 112 ? 1.440 -1.331 -16.341 1.00 95.31 112 ASN A N 1
ATOM 821 C CA . ASN A 1 112 ? 0.553 -0.573 -17.223 1.00 95.31 112 ASN A CA 1
ATOM 822 C C . ASN A 1 112 ? 0.976 0.905 -17.345 1.00 95.31 112 ASN A C 1
ATOM 824 O O . ASN A 1 112 ? 1.775 1.423 -16.561 1.00 95.31 112 ASN A O 1
ATOM 828 N N . ALA A 1 113 ? 0.403 1.611 -18.322 1.00 95.19 113 ALA A N 1
ATOM 829 C CA . ALA A 1 113 ? 0.745 3.002 -18.633 1.00 95.19 113 ALA A CA 1
ATOM 830 C C . ALA A 1 113 ? 0.537 3.991 -17.465 1.00 95.19 113 ALA A C 1
ATOM 832 O O . ALA A 1 113 ? 1.188 5.040 -17.414 1.00 95.19 113 ALA A O 1
ATOM 833 N N . SER A 1 114 ? -0.361 3.669 -16.531 1.00 95.56 114 SER A N 1
ATOM 834 C CA . SER A 1 114 ? -0.613 4.465 -15.323 1.00 95.56 114 SER A CA 1
ATOM 835 C C . SER A 1 114 ? 0.338 4.118 -14.172 1.00 95.56 114 SER A C 1
ATOM 837 O O . SER A 1 114 ? 0.392 4.862 -13.194 1.00 95.56 114 SER A O 1
ATOM 839 N N . GLU A 1 115 ? 1.089 3.020 -14.292 1.00 97.50 115 GLU A N 1
ATOM 840 C CA . GLU A 1 115 ? 1.940 2.428 -13.255 1.00 97.50 115 GLU A CA 1
ATOM 841 C C . GLU A 1 115 ? 1.195 2.204 -11.935 1.00 97.50 115 GLU A C 1
ATOM 843 O O . GLU A 1 115 ? 1.716 2.448 -10.843 1.00 97.50 115 GLU A O 1
ATOM 848 N N . MET A 1 116 ? -0.057 1.766 -12.059 1.00 96.00 116 MET A N 1
ATOM 849 C CA . MET A 1 116 ? -0.925 1.442 -10.935 1.00 96.00 116 MET A CA 1
ATOM 850 C C . MET A 1 116 ? -0.951 -0.074 -10.719 1.00 96.00 116 MET A C 1
ATOM 852 O O . MET A 1 116 ? -0.998 -0.808 -11.706 1.00 96.00 116 MET A O 1
ATOM 856 N N . PRO A 1 117 ? -0.938 -0.552 -9.464 1.00 95.69 117 PRO A N 1
ATOM 857 C CA . PRO A 1 117 ? -1.172 -1.960 -9.165 1.00 95.69 117 PRO A CA 1
ATOM 858 C C . PRO A 1 117 ? -2.513 -2.446 -9.729 1.00 95.69 117 PRO A C 1
ATOM 860 O O . PRO A 1 117 ? -3.508 -1.723 -9.650 1.00 95.69 117 PRO A O 1
ATOM 863 N N . GLU A 1 118 ? -2.550 -3.668 -10.254 1.00 94.38 118 GLU A N 1
ATOM 864 C CA . GLU A 1 118 ? -3.776 -4.339 -10.719 1.00 94.38 118 GLU A CA 1
ATOM 865 C C . GLU A 1 118 ? -4.134 -5.533 -9.827 1.00 94.38 118 GLU A C 1
ATOM 867 O O . GLU A 1 118 ? -5.260 -6.027 -9.840 1.00 94.38 118 GLU A O 1
ATOM 872 N N . SER A 1 119 ? -3.180 -6.011 -9.032 1.00 94.81 119 SER A N 1
ATOM 873 C CA . SER A 1 119 ? -3.361 -7.065 -8.038 1.00 94.81 119 SER A CA 1
ATOM 874 C C . SER A 1 119 ? -2.439 -6.783 -6.853 1.00 94.81 119 SER A C 1
ATOM 876 O O . SER A 1 119 ? -1.515 -7.546 -6.568 1.00 94.81 119 SER A O 1
ATOM 878 N N . LEU A 1 120 ? -2.671 -5.641 -6.190 1.00 96.50 120 LEU A N 1
ATOM 879 C CA . LEU A 1 120 ? -1.925 -5.276 -4.988 1.00 96.50 120 LEU A CA 1
ATOM 880 C C . LEU A 1 120 ? -2.232 -6.280 -3.879 1.00 96.50 120 LEU A C 1
ATOM 882 O O . LEU A 1 120 ? -3.370 -6.410 -3.434 1.00 96.50 120 LEU A O 1
ATOM 886 N N . ASP A 1 121 ? -1.186 -6.930 -3.405 1.00 96.31 121 ASP A N 1
ATOM 887 C CA . ASP A 1 121 ? -1.235 -7.902 -2.334 1.00 96.31 121 ASP A CA 1
ATOM 888 C C . ASP A 1 121 ? -0.501 -7.352 -1.112 1.00 96.31 121 ASP A C 1
ATOM 890 O O . ASP A 1 121 ? 0.624 -6.849 -1.204 1.00 96.31 121 ASP A O 1
ATOM 894 N N . MET A 1 122 ? -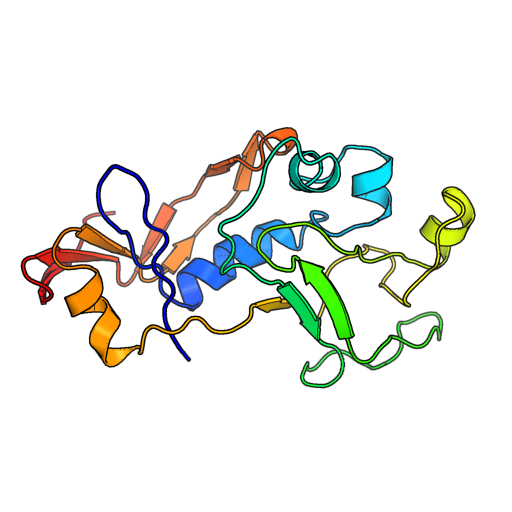1.159 -7.427 0.042 1.00 95.69 122 MET A N 1
ATOM 895 C CA . MET A 1 122 ? -0.586 -7.089 1.336 1.00 95.69 122 MET A CA 1
ATOM 896 C C . MET A 1 122 ? -0.378 -8.388 2.098 1.00 95.69 122 MET A C 1
ATOM 898 O O . MET A 1 122 ? -1.343 -9.103 2.369 1.00 95.69 122 MET A O 1
ATOM 902 N N . ALA A 1 123 ? 0.861 -8.656 2.514 1.00 94.62 123 ALA A N 1
ATOM 903 C CA . ALA A 1 123 ? 1.165 -9.871 3.264 1.00 94.62 123 ALA A CA 1
ATOM 904 C C . ALA A 1 123 ? 0.256 -10.010 4.503 1.00 94.62 123 ALA A C 1
ATOM 906 O O . ALA A 1 123 ? -0.208 -9.021 5.075 1.00 94.62 123 ALA A O 1
ATOM 907 N N . ALA A 1 124 ? 0.010 -11.237 4.961 1.00 90.88 124 ALA A N 1
ATOM 908 C CA . ALA A 1 124 ? -0.765 -11.460 6.180 1.00 90.88 124 ALA A CA 1
ATOM 909 C C . ALA A 1 124 ? 0.019 -11.023 7.433 1.00 90.88 124 ALA A C 1
ATOM 911 O O . ALA A 1 124 ? 1.250 -11.018 7.464 1.00 90.88 124 ALA A O 1
ATOM 912 N N . GLY A 1 125 ? -0.695 -10.609 8.483 1.00 87.44 125 GLY A N 1
ATOM 913 C CA . GLY A 1 125 ? -0.127 -10.494 9.830 1.00 87.44 125 GLY A CA 1
ATOM 914 C C . GLY A 1 125 ? -0.241 -11.809 10.603 1.00 87.44 125 GLY A C 1
ATOM 915 O O . GLY A 1 125 ? -0.767 -12.797 10.096 1.00 87.44 125 GLY A O 1
ATOM 916 N N . ASN A 1 126 ? 0.175 -11.786 11.869 1.00 86.19 126 ASN A N 1
ATOM 917 C CA . ASN A 1 126 ? 0.157 -12.973 12.735 1.00 86.19 126 ASN A CA 1
ATOM 918 C C . ASN A 1 126 ? -1.066 -13.023 13.670 1.00 86.19 126 ASN A C 1
ATOM 920 O O . ASN A 1 126 ? -1.186 -13.946 14.470 1.00 86.19 126 ASN A O 1
ATOM 924 N N . LEU A 1 127 ? -1.956 -12.027 13.605 1.00 86.94 127 LEU A N 1
ATOM 925 C CA . LEU A 1 127 ? -3.148 -11.951 14.447 1.00 86.94 127 LEU A CA 1
ATOM 926 C C . LEU A 1 127 ? -4.320 -12.669 13.768 1.00 86.94 127 LEU A C 1
ATOM 928 O O . LEU A 1 127 ? -4.759 -12.294 12.673 1.00 86.94 127 LEU A O 1
ATOM 932 N N . ALA A 1 128 ? -4.843 -13.696 14.436 1.00 87.44 128 ALA A N 1
ATOM 933 C CA . ALA A 1 128 ? -6.035 -14.389 13.980 1.00 87.44 128 ALA A CA 1
ATOM 934 C C . ALA A 1 128 ? -7.259 -13.471 14.079 1.00 87.44 128 ALA A C 1
ATOM 936 O O . ALA A 1 128 ? -7.408 -12.685 15.013 1.00 87.44 128 ALA A O 1
ATOM 937 N N . SER A 1 129 ? -8.173 -13.592 13.119 1.00 85.12 129 SER A N 1
ATOM 938 C CA . SER A 1 129 ? -9.371 -12.750 13.043 1.00 85.12 129 SER A CA 1
ATOM 939 C C . SER A 1 129 ? -10.261 -12.860 14.281 1.00 85.12 129 SER A C 1
ATOM 941 O O . SER A 1 129 ? -10.853 -11.869 14.695 1.00 85.12 129 SER A O 1
ATOM 943 N N . ALA A 1 130 ? -10.331 -14.052 14.881 1.00 88.38 130 ALA A N 1
ATOM 944 C CA . ALA A 1 130 ? -11.105 -14.306 16.095 1.00 88.38 130 ALA A CA 1
ATOM 945 C C . ALA A 1 130 ? -10.552 -13.556 17.319 1.00 88.38 130 ALA A C 1
ATOM 947 O O . ALA A 1 130 ? -11.313 -13.192 18.211 1.00 88.38 130 ALA A O 1
ATOM 948 N N . ASP A 1 131 ? -9.251 -13.263 17.321 1.00 89.81 131 ASP A N 1
ATOM 949 C CA . ASP A 1 131 ? -8.565 -12.602 18.429 1.00 89.81 131 ASP A CA 1
ATOM 950 C C . ASP A 1 131 ? -8.538 -11.077 18.263 1.00 89.81 131 ASP A C 1
ATOM 952 O O . ASP A 1 131 ? -8.019 -10.372 19.123 1.00 89.81 131 ASP A O 1
ATOM 956 N N . ALA A 1 132 ? -9.091 -10.538 17.169 1.00 88.25 132 ALA A N 1
ATOM 957 C CA . ALA A 1 132 ? -8.979 -9.120 16.834 1.00 88.25 132 ALA A CA 1
ATOM 958 C C . ALA A 1 132 ? -9.572 -8.198 17.910 1.00 88.25 132 ALA A C 1
ATOM 960 O O . ALA A 1 132 ? -8.949 -7.199 18.264 1.00 88.25 132 ALA A O 1
ATOM 961 N N . LEU A 1 133 ? -10.744 -8.541 18.458 1.00 90.38 133 LEU A N 1
ATOM 962 C CA . LEU A 1 133 ? -11.367 -7.759 19.532 1.00 90.38 133 LEU A CA 1
ATOM 963 C C . LEU A 1 133 ? -10.594 -7.902 20.845 1.00 90.38 133 LEU A C 1
ATOM 965 O O . LEU A 1 133 ? -10.332 -6.907 21.509 1.00 90.38 133 LEU A O 1
ATOM 969 N N . ALA A 1 134 ? -10.154 -9.113 21.191 1.00 90.94 134 ALA A N 1
ATOM 970 C CA . ALA A 1 134 ? -9.340 -9.331 22.384 1.00 90.94 134 ALA A CA 1
ATOM 971 C C . ALA A 1 134 ? -8.006 -8.564 22.316 1.00 90.94 134 ALA A C 1
ATOM 973 O O . ALA A 1 134 ? -7.572 -7.989 23.307 1.00 90.94 134 ALA A O 1
ATOM 974 N N . ALA A 1 135 ? -7.382 -8.510 21.137 1.00 88.81 135 ALA A N 1
ATOM 975 C CA . ALA A 1 135 ? -6.147 -7.769 20.900 1.00 88.81 135 ALA A CA 1
ATOM 976 C C . ALA A 1 135 ? -6.343 -6.244 20.829 1.00 88.81 135 ALA A C 1
ATOM 978 O O . ALA A 1 135 ? -5.369 -5.513 21.019 1.00 88.81 135 ALA A O 1
ATOM 979 N N . LEU A 1 136 ? -7.560 -5.772 20.526 1.00 88.56 136 LEU A N 1
ATOM 980 C CA . LEU A 1 136 ? -7.945 -4.363 20.658 1.00 88.56 136 LEU A CA 1
ATOM 981 C C . LEU A 1 136 ? -8.015 -3.955 22.128 1.00 88.56 136 LEU A C 1
ATOM 983 O O . LEU A 1 136 ? -7.554 -2.876 22.479 1.00 88.56 136 LEU A O 1
ATOM 987 N N . ASP A 1 137 ? -8.578 -4.833 22.962 1.00 90.56 137 ASP A N 1
ATOM 988 C CA . ASP A 1 137 ? -8.958 -4.575 24.351 1.00 90.56 137 ASP A CA 1
ATOM 989 C C . ASP A 1 137 ? -9.931 -3.393 24.487 1.00 90.56 137 ASP A C 1
ATOM 991 O O . ASP A 1 137 ? -11.138 -3.608 24.575 1.00 90.56 137 ASP A O 1
ATOM 995 N N . THR A 1 138 ? -9.439 -2.156 24.437 1.00 90.56 138 THR A N 1
ATOM 996 C CA . THR A 1 138 ? -10.270 -0.950 24.475 1.00 90.56 138 THR A CA 1
ATOM 997 C C . THR A 1 138 ? -9.908 -0.004 23.337 1.00 90.56 138 THR A C 1
ATOM 999 O O . THR A 1 138 ? -8.758 0.413 23.212 1.00 90.56 138 THR A O 1
ATOM 1002 N N . GLY A 1 139 ? -10.889 0.359 22.509 1.00 89.38 139 GLY A N 1
ATOM 1003 C CA . GLY A 1 139 ? -10.683 1.300 21.413 1.00 89.38 139 GLY A CA 1
ATOM 1004 C C . GLY A 1 139 ? -11.721 1.209 20.299 1.00 89.38 139 GLY A C 1
ATOM 1005 O O . GLY A 1 139 ? -12.803 0.645 20.452 1.00 89.38 139 GLY A O 1
ATOM 1006 N N . LEU A 1 140 ? -11.373 1.790 19.151 1.00 88.25 140 LEU A N 1
ATOM 1007 C CA . LEU A 1 140 ? -12.246 1.858 17.984 1.00 88.25 140 LEU A CA 1
ATOM 1008 C C . LEU A 1 140 ? -11.983 0.686 17.035 1.00 88.25 140 LEU A C 1
ATOM 1010 O O . LEU A 1 140 ? -10.897 0.570 16.464 1.00 88.25 140 LEU A O 1
ATOM 1014 N N . TYR A 1 141 ? -13.001 -0.143 16.830 1.00 89.31 141 TYR A N 1
ATOM 1015 C CA . TYR A 1 141 ? -13.030 -1.146 15.775 1.00 89.31 141 TYR A CA 1
ATOM 1016 C C . TYR A 1 141 ? -13.594 -0.522 14.500 1.00 89.31 141 TYR A C 1
ATOM 1018 O O . TYR A 1 141 ? -14.757 -0.113 14.463 1.00 89.31 141 TYR A O 1
ATOM 1026 N N . LEU A 1 142 ? -12.767 -0.439 13.458 1.00 87.88 142 LEU A N 1
ATOM 1027 C CA . LEU A 1 142 ? -13.117 0.220 12.201 1.00 87.88 142 LEU A CA 1
ATOM 1028 C C . LEU A 1 142 ? -13.505 -0.795 11.127 1.00 87.88 142 LEU A C 1
ATOM 1030 O O . LEU A 1 142 ? -12.636 -1.410 10.508 1.00 87.88 142 LEU A O 1
ATOM 1034 N N . GLY A 1 143 ? -14.821 -0.914 10.914 1.00 86.38 143 GLY A N 1
ATOM 1035 C CA . GLY A 1 143 ? -15.488 -1.697 9.870 1.00 86.38 143 GLY A CA 1
ATOM 1036 C C . GLY A 1 143 ? -15.042 -1.328 8.462 1.00 86.38 143 GLY A C 1
ATOM 1037 O O . GLY A 1 143 ? -14.358 -2.107 7.802 1.00 86.38 143 GLY A O 1
ATOM 1038 N N . ASN A 1 144 ? -15.414 -0.130 8.013 1.00 86.75 144 ASN A N 1
ATOM 1039 C CA . ASN A 1 144 ? -15.004 0.407 6.723 1.00 86.75 144 ASN A CA 1
ATOM 1040 C C . ASN A 1 144 ? -14.624 1.884 6.839 1.00 86.75 144 ASN A C 1
ATOM 1042 O O . ASN A 1 144 ? -15.068 2.617 7.731 1.00 86.75 144 ASN A O 1
ATOM 1046 N N . LEU A 1 145 ? -13.823 2.318 5.874 1.00 89.88 145 LEU A N 1
ATOM 1047 C CA . LEU A 1 145 ? -13.541 3.721 5.615 1.00 89.88 145 LEU A CA 1
ATOM 1048 C C . LEU A 1 145 ? -14.260 4.140 4.334 1.00 89.88 145 LEU A C 1
ATOM 1050 O O . LEU A 1 145 ? -14.674 3.305 3.534 1.00 89.88 145 LEU A O 1
ATOM 1054 N N . TRP A 1 146 ? -14.468 5.439 4.168 1.00 86.62 146 TRP A N 1
ATOM 1055 C CA . TRP A 1 146 ? -15.181 5.983 3.026 1.00 86.62 146 TRP A CA 1
ATOM 1056 C C . TRP A 1 146 ? -14.686 7.380 2.672 1.00 86.62 146 TRP A C 1
ATOM 1058 O O . TRP A 1 146 ? -14.263 8.143 3.543 1.00 86.62 146 TRP A O 1
ATOM 1068 N N . TYR A 1 147 ? -14.763 7.710 1.379 1.00 88.75 147 TYR A N 1
ATOM 1069 C CA . TYR A 1 147 ? -14.276 8.973 0.816 1.00 88.75 147 TYR A CA 1
ATOM 1070 C C . TYR A 1 147 ? -12.867 9.331 1.304 1.00 88.75 147 TYR A C 1
ATOM 1072 O O . TYR A 1 147 ? -12.611 10.462 1.722 1.00 88.75 147 TYR A O 1
ATOM 1080 N N . LEU A 1 148 ? -11.952 8.357 1.258 1.00 93.81 148 LEU A N 1
ATOM 1081 C CA . LEU A 1 148 ? -10.550 8.647 1.507 1.00 93.81 148 LEU A CA 1
ATOM 1082 C C . LEU A 1 148 ? -10.011 9.564 0.404 1.00 93.81 148 LEU A C 1
ATOM 1084 O O . LEU A 1 148 ? -10.274 9.377 -0.782 1.00 93.81 148 LEU A O 1
ATOM 1088 N N . ASN A 1 149 ? -9.249 10.572 0.810 1.00 95.38 149 ASN A N 1
ATOM 1089 C CA . ASN A 1 149 ? -8.501 11.433 -0.091 1.00 95.38 149 ASN A CA 1
ATOM 1090 C C . ASN A 1 149 ? -7.198 11.890 0.574 1.00 95.38 149 ASN A C 1
ATOM 1092 O O . ASN A 1 149 ? -7.066 11.866 1.801 1.00 95.38 149 ASN A O 1
ATOM 1096 N N . PHE A 1 150 ? -6.233 12.326 -0.229 1.00 95.19 150 PHE A N 1
ATOM 1097 C CA . PHE A 1 150 ? -5.023 12.954 0.282 1.00 95.19 150 PHE A CA 1
ATOM 1098 C C . PHE A 1 150 ? -5.316 14.401 0.680 1.00 95.19 150 PHE A C 1
ATOM 1100 O O . PHE A 1 150 ? -5.658 15.225 -0.165 1.00 95.19 150 PHE A O 1
ATOM 1107 N N . SER A 1 151 ? -5.131 14.717 1.959 1.00 95.00 151 SER A N 1
ATOM 1108 C CA . SER A 1 151 ? -5.122 16.108 2.438 1.00 95.00 151 SER A CA 1
ATOM 1109 C C . SER A 1 151 ? -3.747 16.752 2.262 1.00 95.00 151 SER A C 1
ATOM 1111 O O . SER A 1 151 ? -3.646 17.935 1.958 1.00 95.00 151 SER A O 1
ATOM 1113 N N . ASP A 1 152 ? -2.690 15.950 2.397 1.00 93.12 152 ASP A N 1
ATOM 1114 C CA . ASP A 1 152 ? -1.314 16.299 2.057 1.00 93.12 152 ASP A CA 1
ATOM 1115 C C . ASP A 1 152 ? -0.669 15.064 1.425 1.00 93.12 152 ASP A C 1
ATOM 1117 O O . ASP A 1 152 ? -0.277 14.109 2.100 1.00 93.12 152 ASP A O 1
ATOM 1121 N N . ARG A 1 153 ? -0.618 15.057 0.092 1.00 93.56 153 ARG A N 1
ATOM 1122 C CA . ARG A 1 153 ? -0.120 13.915 -0.672 1.00 93.56 153 ARG A CA 1
ATOM 1123 C C . ARG A 1 153 ? 1.387 13.687 -0.475 1.00 93.56 153 ARG A C 1
ATOM 1125 O O . ARG A 1 153 ? 1.734 12.540 -0.202 1.00 93.56 153 ARG A O 1
ATOM 1132 N N . PRO A 1 154 ? 2.278 14.699 -0.556 1.00 89.94 154 PRO A N 1
ATOM 1133 C CA . PRO A 1 154 ? 3.706 14.516 -0.266 1.00 89.94 154 PRO A CA 1
ATOM 1134 C C . PRO A 1 154 ? 4.011 13.940 1.124 1.00 89.94 154 PRO A C 1
ATOM 1136 O O . PRO A 1 154 ? 4.994 13.214 1.287 1.00 89.94 154 PRO A O 1
ATOM 1139 N N . ALA A 1 155 ? 3.178 14.238 2.126 1.00 90.38 155 ALA A N 1
ATOM 1140 C CA . ALA A 1 155 ? 3.293 13.658 3.464 1.00 90.38 155 ALA A CA 1
ATOM 1141 C C . ALA A 1 155 ? 2.539 12.325 3.638 1.00 90.38 155 ALA A C 1
ATOM 1143 O O . ALA A 1 155 ? 2.517 11.789 4.745 1.00 90.38 155 ALA A O 1
ATOM 1144 N N . CYS A 1 156 ? 1.919 11.794 2.579 1.00 94.31 156 CYS A N 1
ATOM 1145 C CA . CYS A 1 156 ? 1.042 10.620 2.610 1.00 94.31 156 CYS A CA 1
ATOM 1146 C C . CYS A 1 156 ? -0.112 10.737 3.624 1.00 94.31 156 CYS A C 1
ATOM 1148 O O . CYS A 1 156 ? -0.563 9.743 4.195 1.00 94.31 156 CYS A O 1
ATOM 1150 N N . ARG A 1 157 ? -0.597 11.956 3.876 1.00 94.44 157 ARG A N 1
ATOM 1151 C CA . ARG A 1 157 ? -1.666 12.203 4.841 1.00 94.44 157 ARG A CA 1
ATOM 1152 C C . ARG A 1 157 ? -3.025 12.007 4.187 1.00 94.44 157 ARG A C 1
ATOM 1154 O O . ARG A 1 157 ? -3.401 12.733 3.263 1.00 94.44 157 ARG A O 1
ATOM 1161 N N . LEU A 1 158 ? -3.779 11.062 4.733 1.00 94.56 158 LEU A N 1
ATOM 1162 C CA . LEU A 1 158 ? -5.138 10.754 4.316 1.00 94.56 158 LEU A CA 1
ATOM 1163 C C . LEU A 1 158 ? -6.165 11.404 5.242 1.00 94.56 158 LEU A C 1
ATOM 1165 O O . LEU A 1 158 ? -5.939 11.576 6.438 1.00 94.56 158 LEU A O 1
ATOM 1169 N N . THR A 1 159 ? -7.306 11.742 4.664 1.00 94.38 159 THR A N 1
ATOM 1170 C CA . THR A 1 159 ? -8.532 12.133 5.363 1.00 94.38 159 THR A CA 1
ATOM 1171 C C . THR A 1 159 ? -9.691 11.360 4.772 1.00 94.38 159 THR A C 1
ATOM 1173 O O . THR A 1 159 ? -9.702 11.114 3.570 1.00 94.38 159 THR A O 1
ATOM 1176 N N . GLY A 1 160 ? -10.682 11.040 5.591 1.00 91.88 160 GLY A N 1
ATOM 1177 C CA . GLY A 1 160 ? -11.951 10.493 5.137 1.00 91.88 160 GLY A CA 1
ATOM 1178 C C . GLY A 1 160 ? -12.876 10.262 6.318 1.00 91.88 160 GLY A C 1
ATOM 1179 O O . GLY A 1 160 ? -12.654 10.811 7.397 1.00 91.88 160 GLY A O 1
ATOM 1180 N N . MET A 1 161 ? -13.912 9.463 6.104 1.00 89.12 161 MET A N 1
ATOM 1181 C CA . MET A 1 161 ? -14.936 9.185 7.105 1.00 89.12 161 MET A CA 1
ATOM 1182 C C . MET A 1 161 ? -14.994 7.694 7.408 1.00 89.12 161 MET A C 1
ATOM 1184 O O . MET A 1 161 ? -14.686 6.856 6.562 1.00 89.12 161 MET A O 1
ATOM 1188 N N . THR A 1 162 ? -15.413 7.357 8.618 1.00 86.50 162 THR A N 1
ATOM 1189 C CA . THR A 1 162 ? -15.819 5.993 8.950 1.00 86.50 162 THR A CA 1
ATOM 1190 C C . THR A 1 162 ? -17.195 5.732 8.351 1.00 86.50 162 THR A C 1
ATOM 1192 O O . THR A 1 162 ? -18.038 6.629 8.303 1.00 86.50 162 THR A O 1
ATOM 1195 N N . ARG A 1 163 ? -17.447 4.516 7.869 1.00 79.81 163 ARG A N 1
ATOM 1196 C CA . ARG A 1 163 ? -18.746 4.152 7.292 1.00 79.81 163 ARG A CA 1
ATOM 1197 C C . ARG A 1 163 ? -19.083 2.723 7.656 1.00 79.81 163 ARG A C 1
ATOM 1199 O O . ARG A 1 163 ? -18.280 1.852 7.383 1.00 79.81 163 ARG A O 1
ATOM 1206 N N . PHE A 1 164 ? -20.292 2.490 8.169 1.00 77.62 164 PHE A N 1
ATOM 1207 C CA . PHE A 1 164 ? -20.790 1.173 8.589 1.00 77.62 164 PHE A CA 1
ATOM 1208 C C . PHE A 1 164 ? -19.884 0.448 9.610 1.00 77.62 164 PHE A C 1
ATOM 1210 O O .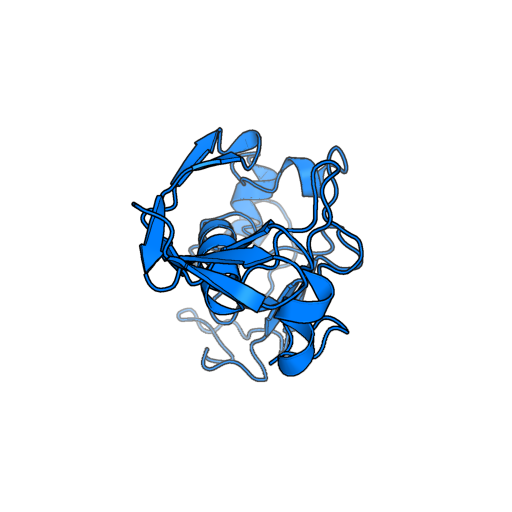 PHE A 1 164 ? -18.678 0.664 9.699 1.00 77.62 164 PHE A O 1
ATOM 1217 N N . ALA A 1 165 ? -20.491 -0.407 10.438 1.00 79.56 165 ALA A N 1
ATOM 1218 C CA . ALA A 1 165 ? -19.782 -1.362 11.299 1.00 79.56 165 ALA A CA 1
ATOM 1219 C C . ALA A 1 165 ? -18.588 -0.790 12.104 1.00 79.56 165 ALA A C 1
ATOM 1221 O O . ALA A 1 165 ? -17.586 -1.472 12.317 1.00 79.56 165 ALA A O 1
ATOM 1222 N N . SER A 1 166 ? -18.687 0.472 12.531 1.00 87.94 166 SER A N 1
ATOM 1223 C CA . SER A 1 166 ? -17.704 1.112 13.400 1.00 87.94 166 SER A CA 1
ATOM 1224 C C . SER A 1 166 ? -18.210 1.028 14.830 1.00 87.94 166 SER A C 1
ATOM 1226 O O . SER A 1 166 ? -19.319 1.476 15.126 1.00 87.94 166 SER A O 1
ATOM 1228 N N . PHE A 1 167 ? -17.419 0.402 15.696 1.00 89.81 167 PHE A N 1
ATOM 1229 C CA . PHE A 1 167 ? -17.843 0.031 17.040 1.00 89.81 167 PHE A CA 1
ATOM 1230 C C . PHE A 1 167 ? -16.817 0.462 18.076 1.00 89.81 167 PHE A C 1
ATOM 1232 O O . PHE A 1 167 ? -15.612 0.301 17.880 1.00 89.81 167 PHE A O 1
ATOM 1239 N N . TRP A 1 168 ? -17.309 0.961 19.202 1.00 92.38 168 TRP A N 1
ATOM 1240 C CA . TRP A 1 168 ? -16.514 1.099 20.408 1.00 92.38 168 TRP A CA 1
ATOM 1241 C C . TRP A 1 168 ? -16.378 -0.273 21.075 1.00 92.38 168 TRP A C 1
ATOM 1243 O O . TRP A 1 168 ? -17.355 -1.026 21.181 1.00 92.38 168 TRP A O 1
ATOM 1253 N N . VAL A 1 169 ? -15.159 -0.610 21.485 1.00 91.81 169 VAL A N 1
ATOM 1254 C CA . VAL A 1 169 ? -14.799 -1.882 22.115 1.00 91.81 169 VAL A CA 1
ATOM 1255 C C . VAL A 1 169 ? -14.216 -1.597 23.491 1.00 91.81 169 VAL A C 1
ATOM 1257 O O . VAL A 1 169 ? -13.385 -0.703 23.620 1.00 91.81 169 VAL A O 1
ATOM 1260 N N . GLU A 1 170 ? -14.635 -2.366 24.493 1.00 93.81 170 GLU A N 1
ATOM 1261 C CA . GLU A 1 170 ? -14.104 -2.334 25.859 1.00 93.81 170 GLU A CA 1
ATOM 1262 C C . GLU A 1 170 ? -13.922 -3.763 26.378 1.00 93.81 170 GLU A C 1
ATOM 1264 O O . GLU A 1 170 ? -14.804 -4.614 26.210 1.00 93.81 170 GLU A O 1
ATOM 1269 N N . GLY A 1 171 ? -12.775 -4.052 26.999 1.00 93.56 171 GLY A N 1
ATOM 1270 C CA . GLY A 1 171 ? -12.455 -5.393 27.502 1.00 93.56 171 GLY A CA 1
ATOM 1271 C C . GLY A 1 171 ? -12.548 -6.484 26.426 1.00 93.56 171 GLY A C 1
ATOM 1272 O O . GLY A 1 171 ? -12.991 -7.602 26.703 1.00 93.56 171 GLY A O 1
ATOM 1273 N N . GLY A 1 172 ? -12.237 -6.134 25.178 1.00 92.50 172 GLY A N 1
ATOM 1274 C CA . GLY A 1 172 ? -12.332 -6.996 24.005 1.00 92.50 172 GLY A CA 1
ATOM 1275 C C . GLY A 1 172 ? -13.754 -7.325 23.550 1.00 92.50 172 GLY A C 1
ATOM 1276 O O . GLY A 1 172 ? -13.959 -8.315 22.846 1.00 92.50 172 GLY A O 1
ATOM 1277 N N . LYS A 1 173 ? -14.753 -6.527 23.940 1.00 94.06 173 LYS A N 1
ATOM 1278 C CA . LYS A 1 173 ? -16.157 -6.705 23.549 1.00 94.06 173 LYS A CA 1
ATOM 1279 C C . LYS A 1 173 ? -16.703 -5.437 22.915 1.00 94.06 173 LYS A C 1
ATOM 1281 O O . LYS A 1 173 ? -16.461 -4.344 23.409 1.00 94.06 173 LYS A O 1
ATOM 1286 N N . ILE A 1 174 ? -17.474 -5.588 21.842 1.00 92.75 174 ILE A N 1
ATOM 1287 C CA . ILE A 1 174 ? -18.224 -4.474 21.254 1.00 92.75 174 ILE A CA 1
ATOM 1288 C C . ILE A 1 174 ? -19.270 -4.007 22.269 1.00 92.75 174 ILE A C 1
ATOM 1290 O O . ILE A 1 174 ? -20.106 -4.805 22.695 1.00 92.75 174 ILE A O 1
ATOM 1294 N N . VAL A 1 175 ? -19.220 -2.727 22.635 1.00 94.81 175 VAL A N 1
ATOM 1295 C CA . VAL A 1 175 ? -20.141 -2.125 23.612 1.00 94.81 175 VAL A CA 1
ATOM 1296 C C . VAL A 1 175 ? -21.156 -1.183 22.973 1.00 94.81 175 VAL A C 1
ATOM 1298 O O . VAL A 1 175 ? -22.295 -1.133 23.428 1.00 94.81 175 VAL A O 1
ATOM 1301 N N . ALA A 1 176 ? -20.790 -0.476 21.900 1.00 91.25 176 ALA A N 1
ATOM 1302 C CA . ALA A 1 176 ? -21.697 0.438 21.208 1.00 91.25 176 ALA A CA 1
ATOM 1303 C C . ALA A 1 176 ? -21.293 0.646 19.739 1.00 91.25 176 ALA A C 1
ATOM 1305 O O . ALA A 1 176 ? -20.100 0.599 19.425 1.00 91.25 176 ALA A O 1
ATOM 1306 N N . PRO A 1 177 ? -22.249 0.903 18.827 1.00 89.75 177 PRO A N 1
ATOM 1307 C CA . PRO A 1 177 ? -21.926 1.540 17.556 1.00 89.75 177 PRO A CA 1
ATOM 1308 C C . PRO A 1 177 ? -21.393 2.954 17.809 1.00 89.75 177 PRO A C 1
ATOM 1310 O O . PRO A 1 177 ? -21.774 3.604 18.782 1.00 89.75 177 PRO A O 1
ATOM 1313 N N . VAL A 1 178 ? -20.515 3.427 16.933 1.00 84.62 178 VAL A N 1
ATOM 1314 C CA . VAL A 1 178 ? -20.067 4.821 16.951 1.00 84.62 178 VAL A CA 1
ATOM 1315 C C . VAL A 1 178 ? -20.983 5.650 16.064 1.00 84.62 178 VAL A C 1
ATOM 1317 O O . VAL A 1 178 ? -21.235 5.269 14.919 1.00 84.62 178 VAL A O 1
ATOM 1320 N N . ASP A 1 179 ? -21.469 6.768 16.601 1.00 75.00 179 ASP A N 1
ATOM 1321 C CA . ASP A 1 179 ? -22.221 7.752 15.826 1.00 75.00 179 ASP A CA 1
ATOM 1322 C C . ASP A 1 179 ? -21.311 8.378 14.760 1.00 75.00 179 ASP A C 1
ATOM 1324 O O . ASP A 1 179 ? -20.180 8.787 15.041 1.00 75.00 179 ASP A O 1
ATOM 1328 N N . VAL A 1 180 ? -21.820 8.421 13.529 1.00 61.34 180 VAL A N 1
ATOM 1329 C CA . VAL A 1 180 ? -21.177 8.987 12.332 1.00 61.34 180 VAL A CA 1
ATOM 1330 C C . VAL A 1 180 ? -21.966 10.165 11.799 1.00 61.34 180 VAL A C 1
ATOM 1332 O O . VAL A 1 180 ? -23.213 10.065 11.761 1.00 61.34 180 VAL A O 1
#

Sequence (180 aa):
MGFRNLRGEDGGRPLTPTAMEEIAGMLCWGGFSGRALETRQSCLFRLKDGAAALDPSVAFAENTAEGIAPAFQDEGFARPQAVPLVTDGRMVGSLVSPRTAREFALAQNGANASEMPESLDMAAGNLASADALAALDTGLYLGNLWYLNFSDRPACRLTGMTRFASFWVEGGKIVAPVDV

pLDDT: mean 89.35, std 14.03, range [33.31, 98.56]